Protein AF-A0A8S8YP57-F1 (afdb_monomer_lite)

pLDDT: mean 86.63, std 10.1, range [44.88, 94.25]

Foldseek 3Di:
DVLVVQLVVCVVVVHAFEAEDEDQVLVVVCVVVVVSPPDPVSVVSLLVVLVSLQSGQAYEYQAPVVVVSSVVSPRDPVRHPYHVPPPD

Radius of gyration: 13.56 Å; chains: 1; bounding box: 36×19×35 Å

Sequence (88 aa):
MNGHAANLVAQELGIPSVYEVRGLWEITRASRQPNWYGSEQYKFVENMEAKAAKDATAVICITQALADEMIRRGVDQKRLPLCITAFT

Structure (mmCIF, N/CA/C/O backbone):
data_AF-A0A8S8YP57-F1
#
_entry.id   AF-A0A8S8YP57-F1
#
loop_
_atom_site.group_PDB
_atom_site.id
_atom_site.type_symbol
_atom_site.label_atom_id
_atom_site.label_alt_id
_atom_site.label_comp_id
_atom_site.label_asym_id
_atom_site.label_entity_id
_atom_site.label_seq_id
_atom_site.pdbx_PDB_ins_code
_atom_site.Cartn_x
_atom_site.Cartn_y
_atom_site.Cartn_z
_atom_site.occupancy
_atom_site.B_iso_or_equiv
_atom_site.auth_seq_id
_atom_site.auth_comp_id
_atom_site.auth_asym_id
_atom_site.auth_atom_id
_atom_site.pdbx_PDB_model_num
ATOM 1 N N . MET A 1 1 ? -7.435 -8.385 -7.601 1.00 65.88 1 MET A N 1
ATOM 2 C CA . MET A 1 1 ? -6.394 -8.530 -6.559 1.00 65.88 1 MET A CA 1
ATOM 3 C C . MET A 1 1 ? -7.073 -8.763 -5.218 1.00 65.88 1 MET A C 1
ATOM 5 O O . MET A 1 1 ? -8.073 -8.102 -4.965 1.00 65.88 1 MET A O 1
ATOM 9 N N . ASN A 1 2 ? -6.579 -9.691 -4.393 1.00 78.38 2 ASN A N 1
ATOM 10 C CA . ASN A 1 2 ? -7.307 -10.196 -3.214 1.00 78.38 2 ASN A CA 1
ATOM 11 C C . ASN A 1 2 ? -7.589 -9.126 -2.141 1.00 78.38 2 ASN A C 1
ATOM 13 O O . ASN A 1 2 ? -8.624 -9.192 -1.485 1.00 78.38 2 ASN A O 1
ATOM 17 N N . GLY A 1 3 ? -6.726 -8.110 -2.012 1.00 78.62 3 GLY A N 1
ATOM 18 C CA . GLY A 1 3 ? -6.904 -7.021 -1.041 1.00 78.62 3 GLY A CA 1
ATOM 19 C C . GLY A 1 3 ? -8.204 -6.229 -1.205 1.00 78.62 3 GLY A C 1
ATOM 20 O O . GLY A 1 3 ? -8.820 -5.853 -0.215 1.00 78.62 3 GLY A O 1
ATOM 21 N N . HIS A 1 4 ? -8.678 -6.049 -2.443 1.00 82.75 4 HIS A N 1
ATOM 22 C CA . HIS A 1 4 ? -9.937 -5.339 -2.715 1.00 82.75 4 HIS A CA 1
ATOM 23 C C . HIS A 1 4 ? -11.152 -6.055 -2.143 1.00 82.75 4 HIS A C 1
ATOM 25 O O . HIS A 1 4 ? -12.019 -5.418 -1.557 1.00 82.75 4 HIS A O 1
ATOM 31 N N . ALA A 1 5 ? -11.205 -7.379 -2.297 1.00 87.25 5 ALA A N 1
ATOM 32 C CA . ALA A 1 5 ? -12.317 -8.173 -1.789 1.00 87.25 5 ALA A CA 1
ATOM 33 C C . ALA A 1 5 ? -12.370 -8.120 -0.255 1.00 87.25 5 ALA A C 1
ATOM 35 O O . ALA A 1 5 ? -13.441 -7.939 0.315 1.00 87.25 5 ALA A O 1
ATOM 36 N N . ALA A 1 6 ? -11.211 -8.205 0.406 1.00 88.56 6 ALA A N 1
ATOM 37 C CA . ALA A 1 6 ? -11.125 -8.100 1.860 1.00 88.56 6 ALA A CA 1
ATOM 38 C C . ALA A 1 6 ? -11.572 -6.720 2.370 1.00 88.56 6 ALA A C 1
ATOM 40 O O . ALA A 1 6 ? -12.336 -6.649 3.328 1.00 88.56 6 ALA A O 1
ATOM 41 N N . ASN A 1 7 ? -11.148 -5.634 1.715 1.00 89.94 7 ASN A N 1
ATOM 42 C CA . ASN A 1 7 ? -11.566 -4.281 2.091 1.00 89.94 7 ASN A CA 1
ATOM 43 C C . ASN A 1 7 ? -13.061 -4.051 1.884 1.00 89.94 7 ASN A C 1
ATOM 45 O O . ASN A 1 7 ? -13.695 -3.431 2.731 1.00 89.94 7 ASN A O 1
ATOM 49 N N . LEU A 1 8 ? -13.625 -4.567 0.789 1.00 89.94 8 LEU A N 1
ATOM 50 C CA . LEU A 1 8 ? -15.054 -4.448 0.515 1.00 89.94 8 LEU A CA 1
ATOM 51 C C . LEU A 1 8 ? -15.879 -5.134 1.609 1.00 89.94 8 LEU A C 1
ATOM 53 O O . LEU A 1 8 ? -16.762 -4.515 2.191 1.00 89.94 8 LEU A O 1
ATOM 57 N N . VAL A 1 9 ? -15.538 -6.379 1.948 1.00 92.19 9 VAL A N 1
ATOM 58 C CA . VAL A 1 9 ? -16.225 -7.128 3.012 1.00 92.19 9 VAL A CA 1
ATOM 59 C C . VAL A 1 9 ? -16.045 -6.447 4.369 1.00 92.19 9 VAL A C 1
ATOM 61 O O . VAL A 1 9 ? -16.994 -6.339 5.140 1.00 92.19 9 VAL A O 1
ATOM 64 N N . ALA A 1 10 ? -14.843 -5.953 4.670 1.00 91.81 10 ALA A N 1
ATOM 65 C CA . ALA A 1 10 ? -14.584 -5.235 5.911 1.00 91.81 10 ALA A CA 1
ATOM 66 C C . ALA A 1 10 ? -15.420 -3.949 6.016 1.00 91.81 10 ALA A C 1
ATOM 68 O O . ALA A 1 10 ? -15.984 -3.666 7.072 1.00 91.81 10 ALA A O 1
ATOM 69 N N . GLN A 1 11 ? -15.563 -3.218 4.906 1.00 89.94 11 GLN A N 1
ATOM 70 C CA . GLN A 1 11 ? -16.411 -2.035 4.814 1.00 89.94 11 GLN A CA 1
ATOM 71 C C . GLN A 1 11 ? -17.896 -2.377 5.000 1.00 89.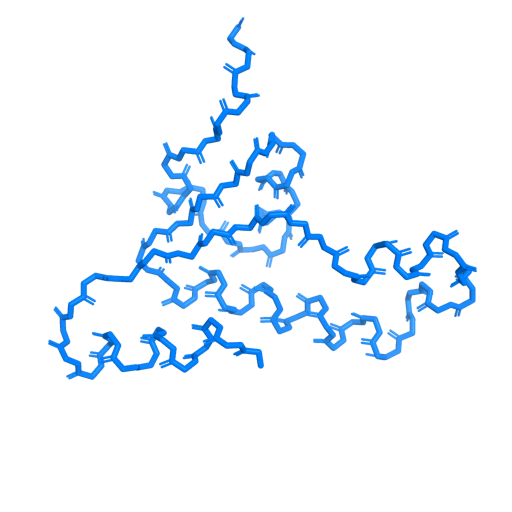94 11 GLN A C 1
ATOM 73 O O . GLN A 1 11 ? -18.576 -1.687 5.755 1.00 89.94 11 GLN A O 1
ATOM 78 N N . GLU A 1 12 ? -18.390 -3.445 4.368 1.00 93.19 12 GLU A N 1
ATOM 79 C CA . GLU A 1 12 ? -19.777 -3.911 4.523 1.00 93.19 12 GLU A CA 1
ATOM 80 C C . GLU A 1 12 ? -20.089 -4.362 5.957 1.00 93.19 12 GLU A C 1
ATOM 82 O O . GLU A 1 12 ? -21.183 -4.117 6.462 1.00 93.19 12 GLU A O 1
ATOM 87 N N . LEU A 1 13 ? -19.121 -4.986 6.632 1.00 94.00 13 LEU A N 1
ATOM 88 C CA . LEU A 1 13 ? -19.262 -5.466 8.009 1.00 94.00 13 LEU A CA 1
ATOM 89 C C . LEU A 1 13 ? -18.899 -4.416 9.071 1.00 94.00 13 LEU A C 1
ATOM 91 O O . LEU A 1 13 ? -19.053 -4.681 10.262 1.00 94.00 13 LEU A O 1
ATOM 95 N N . GLY A 1 14 ? -18.406 -3.239 8.672 1.00 93.06 14 GLY A N 1
ATOM 96 C CA . GLY A 1 14 ? -17.977 -2.182 9.592 1.00 93.06 14 GLY A CA 1
ATOM 97 C C . GLY A 1 14 ? -16.770 -2.552 10.463 1.00 93.06 14 GLY A C 1
ATOM 98 O O . GLY A 1 14 ? -16.609 -1.997 11.550 1.00 93.06 14 GLY A O 1
ATOM 99 N N . ILE A 1 15 ? -15.929 -3.488 10.016 1.00 94.25 15 ILE A N 1
ATOM 100 C CA . ILE A 1 15 ? -14.720 -3.926 10.728 1.00 94.25 15 ILE A CA 1
ATOM 101 C C . ILE A 1 15 ? -13.461 -3.312 10.098 1.00 94.25 15 ILE A C 1
ATOM 103 O O . ILE A 1 15 ? -13.434 -3.066 8.892 1.00 94.25 15 ILE A O 1
ATOM 107 N N . PRO A 1 16 ? -12.395 -3.059 10.877 1.00 92.06 16 PRO A N 1
ATOM 108 C CA . PRO A 1 16 ? -11.156 -2.523 10.327 1.00 92.06 16 PRO A CA 1
ATOM 109 C C . PRO A 1 16 ? -10.442 -3.556 9.443 1.00 92.06 16 PRO A C 1
ATOM 111 O O . PRO A 1 16 ? -10.344 -4.730 9.803 1.00 92.06 16 PRO A O 1
ATOM 114 N N . SER A 1 17 ? -9.882 -3.104 8.318 1.00 93.25 17 SER A N 1
ATOM 115 C CA . SER A 1 17 ? -9.013 -3.912 7.455 1.00 93.25 17 SER A CA 1
ATOM 116 C C . SER A 1 17 ? -7.572 -3.411 7.464 1.00 93.25 17 SER A C 1
ATOM 118 O O . SER A 1 17 ? -7.303 -2.207 7.491 1.00 93.25 17 SER A O 1
ATOM 120 N N . VAL A 1 18 ? -6.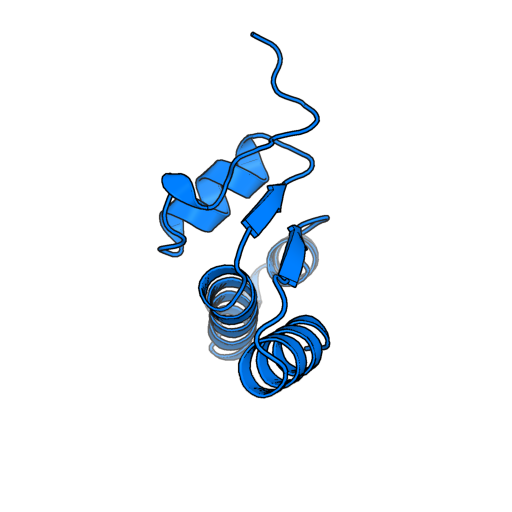629 -4.350 7.409 1.00 91.62 18 VAL A N 1
ATOM 121 C CA . VAL A 1 18 ? -5.198 -4.057 7.299 1.00 91.62 18 VAL A CA 1
ATOM 122 C C . VAL A 1 18 ? -4.674 -4.638 5.994 1.00 91.62 18 VAL A C 1
ATOM 124 O O . VAL A 1 18 ? -4.866 -5.824 5.724 1.00 91.62 18 VAL A O 1
ATOM 127 N N . TYR A 1 19 ? -4.005 -3.812 5.193 1.00 92.06 19 TYR A N 1
ATOM 128 C CA . TYR A 1 19 ? -3.380 -4.222 3.941 1.00 92.06 19 TYR A CA 1
ATOM 129 C C . TYR A 1 19 ? -1.856 -4.227 4.073 1.00 92.06 19 TYR A C 1
ATOM 131 O O . TYR A 1 19 ? -1.247 -3.200 4.359 1.00 92.06 19 TYR A O 1
ATOM 139 N N . GLU A 1 20 ? -1.225 -5.382 3.875 1.00 91.25 20 GLU A N 1
ATOM 140 C CA . GLU A 1 20 ? 0.230 -5.529 3.966 1.00 91.25 20 GLU A CA 1
ATOM 141 C C . GLU A 1 20 ? 0.868 -5.535 2.569 1.00 91.25 20 GLU A C 1
ATOM 143 O O . GLU A 1 20 ? 0.616 -6.430 1.760 1.00 91.25 20 GLU A O 1
ATOM 148 N N . VAL A 1 21 ? 1.745 -4.567 2.302 1.00 90.81 21 VAL A N 1
ATOM 149 C CA . VAL A 1 21 ? 2.529 -4.479 1.067 1.00 90.81 21 VAL A CA 1
ATOM 150 C C . VAL A 1 21 ? 3.868 -5.182 1.278 1.00 90.81 21 VAL A C 1
ATOM 152 O O . VAL A 1 21 ? 4.771 -4.660 1.937 1.00 90.81 21 VAL A O 1
ATOM 155 N N . ARG A 1 22 ? 4.002 -6.378 0.694 1.00 90.00 22 ARG A N 1
ATOM 156 C CA . ARG A 1 22 ? 5.227 -7.203 0.752 1.00 90.00 22 ARG A CA 1
ATOM 157 C C . ARG A 1 22 ? 6.159 -7.022 -0.443 1.00 90.00 22 ARG A C 1
ATOM 159 O O . ARG A 1 22 ? 7.303 -7.460 -0.409 1.00 90.00 22 ARG A O 1
ATOM 166 N N . GLY A 1 23 ? 5.668 -6.423 -1.518 1.00 88.81 23 GLY A N 1
ATOM 167 C CA . GLY A 1 23 ? 6.408 -6.255 -2.758 1.00 88.81 23 GLY A CA 1
ATOM 168 C C . GLY A 1 23 ? 5.488 -5.801 -3.879 1.00 88.81 23 GLY A C 1
ATOM 169 O O . GLY A 1 23 ? 4.270 -5.895 -3.769 1.00 88.81 23 GLY A O 1
ATOM 170 N N . LEU A 1 24 ? 6.091 -5.305 -4.953 1.00 88.94 24 LEU A N 1
ATOM 171 C CA . LEU A 1 24 ? 5.385 -4.716 -6.086 1.00 88.94 24 LEU A CA 1
ATOM 172 C C . LEU A 1 24 ? 5.703 -5.543 -7.323 1.00 88.94 24 LEU A C 1
ATOM 174 O O . LEU A 1 24 ? 6.802 -5.467 -7.883 1.00 88.94 24 LEU A O 1
ATOM 178 N N . TRP A 1 25 ? 4.757 -6.397 -7.705 1.00 88.81 25 TRP A N 1
ATOM 179 C CA . TRP A 1 25 ? 4.958 -7.378 -8.769 1.00 88.81 25 TRP A CA 1
ATOM 180 C C . TRP A 1 25 ? 5.282 -6.711 -10.106 1.00 88.81 25 TRP A C 1
ATOM 182 O O . TRP A 1 25 ? 6.117 -7.197 -10.870 1.00 88.81 25 TRP A O 1
ATOM 192 N N . GLU A 1 26 ? 4.664 -5.564 -10.368 1.00 86.75 26 GLU A N 1
ATOM 193 C CA . GLU A 1 26 ? 4.902 -4.755 -11.549 1.00 86.75 26 GLU A CA 1
ATOM 194 C C . GLU A 1 26 ? 6.363 -4.282 -11.639 1.00 86.75 26 GLU A C 1
ATOM 196 O O . GLU A 1 26 ? 6.973 -4.337 -12.708 1.00 86.75 26 GLU A O 1
ATOM 201 N N . ILE A 1 27 ? 6.985 -3.931 -10.514 1.00 85.62 27 ILE A N 1
ATOM 202 C CA . ILE A 1 27 ? 8.395 -3.526 -10.485 1.00 85.62 27 ILE A CA 1
ATOM 203 C C . ILE A 1 27 ? 9.296 -4.739 -10.737 1.00 85.62 27 ILE A C 1
ATOM 205 O O . ILE A 1 27 ? 10.219 -4.678 -11.554 1.00 85.62 27 ILE A O 1
ATOM 209 N N . THR A 1 28 ? 9.003 -5.879 -10.103 1.00 88.19 28 THR A N 1
ATOM 210 C CA . THR A 1 28 ? 9.759 -7.122 -10.322 1.00 88.19 28 THR A CA 1
ATOM 211 C C . THR A 1 28 ? 9.690 -7.580 -11.779 1.00 88.19 28 THR A C 1
ATOM 213 O O . THR A 1 28 ? 10.694 -8.012 -12.350 1.00 88.19 28 THR A O 1
ATOM 216 N N . ARG A 1 29 ? 8.520 -7.469 -12.413 1.00 87.69 29 ARG A N 1
ATOM 217 C CA . ARG A 1 29 ? 8.350 -7.809 -13.826 1.00 87.69 29 ARG A CA 1
ATOM 218 C C . ARG A 1 29 ? 9.088 -6.831 -14.734 1.00 87.69 29 ARG A C 1
ATOM 220 O O . ARG A 1 29 ? 9.795 -7.286 -15.630 1.00 87.69 29 ARG A O 1
ATOM 227 N N . ALA A 1 30 ? 8.965 -5.526 -14.492 1.00 88.12 30 ALA A N 1
ATOM 228 C CA . ALA A 1 30 ? 9.664 -4.497 -15.260 1.00 88.12 30 ALA A CA 1
ATOM 229 C C . ALA A 1 30 ? 11.191 -4.678 -15.214 1.00 88.12 30 ALA A C 1
ATOM 231 O O . ALA A 1 30 ? 11.855 -4.526 -16.235 1.00 88.12 30 ALA A O 1
ATOM 232 N N . SER A 1 31 ? 11.745 -5.106 -14.074 1.00 87.94 31 SER A N 1
ATOM 233 C CA . SER A 1 31 ? 13.176 -5.418 -13.942 1.00 87.94 31 SER A CA 1
ATOM 234 C C . SER A 1 31 ? 13.643 -6.542 -14.881 1.00 87.94 31 SER A C 1
ATOM 236 O O . SER A 1 31 ? 14.777 -6.516 -15.354 1.00 87.94 31 SER A O 1
ATOM 238 N N . ARG A 1 32 ? 12.775 -7.514 -15.193 1.00 89.50 32 ARG A N 1
ATOM 239 C CA . ARG A 1 32 ? 13.082 -8.642 -16.096 1.00 89.50 32 ARG A CA 1
ATOM 240 C C . ARG A 1 32 ? 12.666 -8.380 -17.543 1.00 89.50 32 ARG A C 1
ATOM 242 O O . ARG A 1 32 ? 13.139 -9.060 -18.448 1.00 89.50 32 ARG A O 1
ATOM 249 N N . GLN A 1 33 ? 11.747 -7.443 -17.754 1.00 90.38 33 GLN A N 1
ATOM 250 C CA . GLN A 1 33 ? 11.176 -7.072 -19.047 1.00 90.38 33 GLN A CA 1
ATOM 251 C C . GLN A 1 33 ? 11.072 -5.539 -19.119 1.00 90.38 33 GLN A C 1
ATOM 253 O O . GLN A 1 33 ? 9.988 -4.998 -18.897 1.00 90.38 33 GLN A O 1
ATOM 258 N N . PRO A 1 34 ? 12.169 -4.825 -19.434 1.00 85.88 34 PRO A N 1
ATOM 259 C CA . PRO A 1 34 ? 12.204 -3.358 -19.388 1.00 85.88 34 PRO A CA 1
ATOM 260 C C . PRO A 1 34 ? 11.123 -2.694 -20.247 1.00 85.88 34 PRO A C 1
ATOM 262 O O . PRO A 1 34 ? 10.515 -1.711 -19.840 1.00 85.88 34 PRO A O 1
ATOM 265 N N . ASN A 1 35 ? 10.806 -3.299 -21.393 1.00 87.62 35 ASN A N 1
ATOM 266 C CA . ASN A 1 35 ? 9.787 -2.850 -22.347 1.00 87.62 35 ASN A CA 1
ATOM 267 C C . ASN A 1 35 ? 8.372 -2.810 -21.742 1.00 87.62 35 ASN A C 1
ATOM 269 O O . ASN A 1 35 ? 7.461 -2.224 -22.319 1.00 87.62 35 ASN A O 1
ATOM 273 N N . TRP A 1 36 ? 8.166 -3.499 -20.618 1.00 85.94 36 TRP A N 1
ATOM 274 C CA . TRP A 1 36 ? 6.889 -3.547 -19.922 1.00 85.94 36 TRP A CA 1
ATOM 275 C C . TRP A 1 36 ? 6.686 -2.337 -19.002 1.00 85.94 36 TRP A C 1
ATOM 277 O O . TRP A 1 36 ? 5.544 -1.985 -18.701 1.00 85.94 36 TRP A O 1
ATOM 287 N N . TYR A 1 37 ? 7.768 -1.676 -18.579 1.00 88.31 37 TYR A N 1
ATOM 288 C CA . TYR A 1 37 ? 7.694 -0.463 -17.773 1.00 88.31 37 TYR A CA 1
ATOM 289 C C . TYR A 1 37 ? 6.938 0.641 -18.523 1.00 88.31 37 TYR A C 1
ATOM 291 O O . TYR A 1 37 ? 7.201 0.911 -19.692 1.00 88.31 37 TYR A O 1
ATOM 299 N N . GLY A 1 38 ? 5.965 1.268 -17.860 1.00 85.88 38 GLY A N 1
ATOM 300 C CA . GLY A 1 38 ? 5.149 2.333 -18.453 1.00 85.88 38 GLY A CA 1
ATOM 30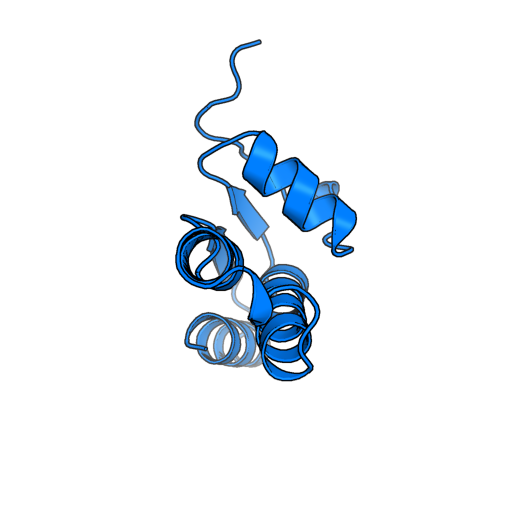1 C C . GLY A 1 38 ? 4.059 1.869 -19.431 1.00 85.88 38 GLY A C 1
ATOM 302 O O . GLY A 1 38 ? 3.277 2.710 -19.884 1.00 85.88 38 GLY A O 1
ATOM 303 N N . SER A 1 39 ? 3.953 0.563 -19.710 1.00 91.62 39 SER A N 1
ATOM 304 C CA . SER A 1 39 ? 2.837 -0.013 -20.473 1.00 91.62 39 SER A CA 1
ATOM 305 C C . SER A 1 39 ? 1.488 0.224 -19.783 1.00 91.62 39 SER A C 1
ATOM 307 O O . SER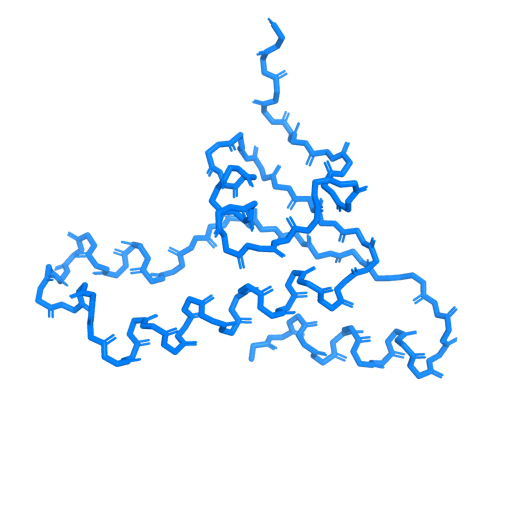 A 1 39 ? 1.413 0.483 -18.578 1.00 91.62 39 SER A O 1
ATOM 309 N N . GLU A 1 40 ? 0.391 0.101 -20.529 1.00 92.00 40 GLU A N 1
ATOM 310 C CA . GLU A 1 40 ? -0.954 0.198 -19.947 1.00 92.00 40 GLU A CA 1
ATOM 311 C C . GLU A 1 40 ? -1.183 -0.867 -18.873 1.00 92.00 40 GLU A C 1
ATOM 313 O O . GLU A 1 40 ? -1.771 -0.585 -17.831 1.00 92.00 40 GLU A O 1
ATOM 318 N N . GLN A 1 41 ? -0.650 -2.073 -19.080 1.00 90.25 41 GLN A N 1
ATOM 319 C CA . GLN A 1 41 ? -0.742 -3.162 -18.114 1.00 90.25 41 GLN A CA 1
ATOM 320 C C . GLN A 1 41 ? 0.060 -2.857 -16.842 1.00 90.25 41 GLN A C 1
ATOM 322 O O . GLN A 1 41 ? -0.408 -3.183 -15.753 1.00 90.25 41 GLN A O 1
ATOM 327 N N . TYR A 1 42 ? 1.227 -2.211 -16.955 1.00 91.06 42 TYR A N 1
ATOM 328 C CA . TYR A 1 42 ? 1.992 -1.738 -15.796 1.00 91.06 42 TYR A CA 1
ATOM 329 C C . TYR A 1 42 ? 1.164 -0.755 -14.968 1.00 91.06 42 TYR A C 1
ATOM 331 O O . TYR A 1 42 ? 0.950 -0.976 -13.777 1.00 91.06 42 TYR A O 1
ATOM 339 N N . LYS A 1 43 ? 0.629 0.284 -15.620 1.00 91.12 43 LYS A N 1
ATOM 340 C CA . LYS A 1 43 ? -0.188 1.314 -14.961 1.00 91.12 43 LYS A CA 1
ATOM 341 C C . LYS A 1 43 ? -1.451 0.724 -14.341 1.00 91.12 43 LYS A C 1
ATOM 343 O O . LYS A 1 43 ? -1.868 1.137 -13.265 1.00 91.12 43 LYS A O 1
ATOM 348 N N . PHE A 1 44 ? -2.065 -0.255 -15.002 1.00 91.69 44 PHE A N 1
ATOM 349 C CA . PHE A 1 44 ? -3.236 -0.948 -14.480 1.00 91.69 44 PHE A CA 1
ATOM 350 C C . PHE A 1 44 ? -2.928 -1.687 -13.173 1.00 91.69 44 PHE A C 1
ATOM 352 O O . PHE A 1 44 ? -3.666 -1.534 -12.200 1.00 91.69 44 PHE A O 1
ATOM 359 N N . VAL A 1 45 ? -1.827 -2.444 -13.121 1.00 91.56 45 VAL A N 1
ATOM 360 C CA . VAL A 1 45 ? -1.410 -3.152 -11.900 1.00 91.56 45 VAL A CA 1
ATOM 361 C C . VAL A 1 45 ? -1.027 -2.164 -10.796 1.00 91.56 45 VAL A C 1
ATOM 363 O O . VAL A 1 45 ? -1.530 -2.296 -9.683 1.00 91.56 45 VAL A O 1
ATOM 366 N N . GLU A 1 46 ? -0.239 -1.133 -11.116 1.00 91.88 46 GLU A N 1
ATOM 367 C CA . GLU A 1 46 ? 0.139 -0.061 -10.180 1.00 91.88 46 GLU A CA 1
ATOM 368 C C . GLU A 1 46 ? -1.099 0.591 -9.539 1.00 91.88 46 GLU A C 1
ATOM 370 O O . GLU A 1 46 ? -1.182 0.728 -8.315 1.00 91.88 46 GLU A O 1
ATOM 375 N N . ASN A 1 47 ? -2.100 0.935 -10.356 1.00 91.75 47 ASN A N 1
ATOM 376 C CA . ASN A 1 47 ? -3.345 1.544 -9.893 1.00 91.75 47 ASN A CA 1
ATOM 377 C C . ASN A 1 47 ? -4.191 0.588 -9.047 1.00 91.75 47 ASN A C 1
ATOM 379 O O . ASN A 1 47 ? -4.797 1.016 -8.062 1.00 91.75 47 ASN A O 1
ATOM 383 N N . MET A 1 48 ? -4.247 -0.698 -9.407 1.00 91.62 48 MET A N 1
ATOM 384 C CA . MET A 1 48 ? -4.953 -1.696 -8.603 1.00 91.62 48 MET A CA 1
ATOM 385 C C . MET A 1 48 ? -4.309 -1.871 -7.228 1.00 91.62 48 MET A C 1
ATOM 387 O O . MET A 1 48 ? -5.040 -1.956 -6.241 1.00 91.62 48 MET A O 1
ATOM 391 N N . GLU A 1 49 ? -2.978 -1.894 -7.151 1.00 91.75 49 GLU A N 1
ATOM 392 C CA . GLU A 1 49 ? -2.244 -1.987 -5.886 1.00 91.75 49 GLU A CA 1
ATOM 393 C C . GLU A 1 49 ? -2.509 -0.759 -5.010 1.00 91.75 49 GLU A C 1
ATOM 395 O O . GLU A 1 49 ? -2.938 -0.870 -3.860 1.00 91.75 49 GLU A O 1
ATOM 400 N N . ALA A 1 50 ? -2.359 0.430 -5.599 1.00 91.75 50 ALA A N 1
ATOM 401 C CA . ALA A 1 50 ? -2.618 1.693 -4.925 1.00 91.75 50 ALA A CA 1
ATOM 402 C C . ALA A 1 50 ? -4.052 1.774 -4.395 1.00 91.75 50 ALA A C 1
ATOM 404 O O . ALA A 1 50 ? -4.276 2.218 -3.271 1.00 91.75 50 ALA A O 1
ATOM 405 N N . LYS A 1 51 ? -5.035 1.334 -5.188 1.00 92.69 51 LYS A N 1
ATOM 406 C CA . LYS A 1 51 ? -6.435 1.352 -4.770 1.00 92.69 51 LYS A CA 1
ATOM 407 C C . LYS A 1 51 ? -6.689 0.396 -3.597 1.00 92.69 51 LYS A C 1
ATOM 409 O O . LYS A 1 51 ? -7.398 0.781 -2.678 1.00 92.69 51 LYS A O 1
ATOM 414 N N . ALA A 1 52 ? -6.079 -0.793 -3.573 1.00 91.62 52 ALA A N 1
ATOM 415 C CA . ALA A 1 52 ? -6.270 -1.725 -2.456 1.00 91.62 52 ALA A CA 1
ATOM 416 C C . ALA A 1 52 ? -5.729 -1.141 -1.148 1.00 91.62 52 ALA A C 1
ATOM 418 O O . ALA A 1 52 ? -6.369 -1.241 -0.108 1.00 91.62 52 ALA A O 1
ATOM 419 N N . ALA A 1 53 ? -4.586 -0.465 -1.199 1.00 92.12 53 ALA A N 1
ATOM 420 C CA . ALA A 1 53 ? -4.046 0.201 -0.023 1.00 92.12 53 ALA A CA 1
ATOM 421 C C . ALA A 1 53 ? -4.868 1.430 0.402 1.00 92.12 53 ALA A C 1
ATOM 423 O O . ALA A 1 53 ? -5.066 1.655 1.592 1.00 92.12 53 ALA A O 1
ATOM 424 N N . LYS A 1 54 ? -5.393 2.211 -0.553 1.00 91.75 54 LYS A N 1
ATOM 425 C CA . LYS A 1 54 ? -6.271 3.361 -0.261 1.00 91.75 54 LYS A CA 1
ATOM 426 C C . LYS A 1 54 ? -7.592 2.953 0.375 1.00 91.75 54 LYS A C 1
ATOM 428 O O . LYS A 1 54 ? -8.125 3.711 1.176 1.00 91.75 54 LYS A O 1
ATOM 433 N N . ASP A 1 55 ? -8.121 1.791 0.021 1.00 91.94 55 ASP A N 1
ATOM 434 C CA . ASP A 1 55 ? -9.405 1.325 0.542 1.00 91.94 55 ASP A CA 1
ATOM 435 C C . ASP A 1 55 ? -9.264 0.650 1.923 1.00 91.94 55 ASP A C 1
ATOM 437 O O . ASP A 1 55 ? -10.266 0.410 2.592 1.00 91.94 55 ASP A O 1
ATOM 441 N N . ALA A 1 56 ? -8.039 0.368 2.379 1.00 91.56 56 ALA A N 1
ATOM 442 C CA . ALA A 1 56 ? -7.792 -0.244 3.681 1.00 91.56 56 ALA A CA 1
ATOM 443 C C . ALA A 1 56 ? -7.866 0.768 4.838 1.00 91.56 56 ALA A C 1
ATOM 445 O O . ALA A 1 56 ? -7.587 1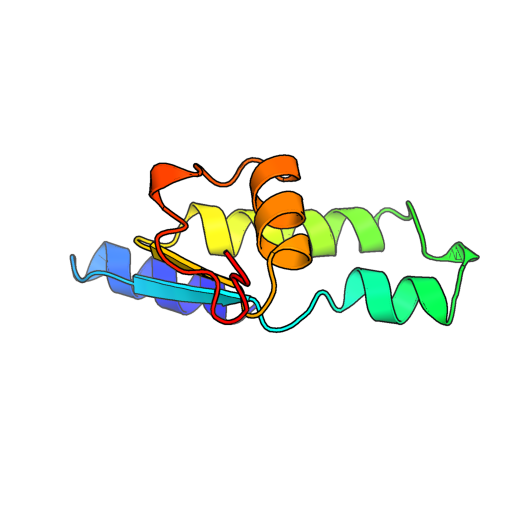.961 4.672 1.00 91.56 56 ALA A O 1
ATOM 446 N N . THR A 1 57 ? -8.204 0.281 6.039 1.00 91.69 57 THR A N 1
ATOM 447 C CA . THR A 1 57 ? -8.177 1.103 7.266 1.00 91.69 57 THR A CA 1
ATOM 448 C C . THR A 1 57 ? -6.744 1.441 7.673 1.00 91.69 57 THR A C 1
ATOM 450 O O . THR A 1 57 ? -6.455 2.583 8.028 1.00 91.69 57 THR A O 1
ATOM 453 N N . ALA A 1 58 ? -5.842 0.464 7.582 1.00 91.50 58 ALA A N 1
ATOM 454 C CA . ALA A 1 58 ? -4.414 0.644 7.802 1.00 91.50 58 ALA A CA 1
ATOM 455 C C . ALA A 1 58 ? -3.599 -0.119 6.755 1.00 91.50 58 ALA A C 1
ATOM 457 O O . ALA A 1 58 ? -4.028 -1.146 6.229 1.00 91.50 58 ALA A O 1
ATOM 458 N N . VAL A 1 59 ? -2.400 0.376 6.479 1.00 92.56 59 VAL A N 1
ATOM 459 C CA . VAL A 1 59 ? -1.451 -0.186 5.526 1.00 92.56 59 VAL A CA 1
ATOM 460 C C . VAL A 1 59 ? -0.131 -0.436 6.240 1.00 92.56 59 VAL A C 1
ATOM 462 O O . VAL A 1 59 ? 0.396 0.441 6.921 1.00 92.56 59 VAL A O 1
ATOM 465 N N . ILE A 1 60 ? 0.409 -1.638 6.083 1.00 92.44 60 ILE A N 1
ATOM 466 C CA . ILE A 1 60 ? 1.713 -2.023 6.623 1.00 92.44 60 ILE A CA 1
ATOM 467 C C . ILE A 1 60 ? 2.657 -2.240 5.450 1.00 92.44 60 ILE A C 1
ATOM 469 O O . ILE A 1 60 ? 2.341 -2.988 4.527 1.00 92.44 60 ILE A O 1
ATOM 473 N N . CYS A 1 61 ? 3.827 -1.615 5.493 1.00 91.75 61 CYS A N 1
ATOM 474 C CA . CYS A 1 61 ? 4.877 -1.826 4.503 1.00 91.75 61 CYS A CA 1
ATOM 475 C C . CYS A 1 61 ? 6.076 -2.500 5.167 1.00 91.75 61 CYS A C 1
ATOM 477 O O . CYS A 1 61 ? 6.495 -2.131 6.264 1.00 91.75 61 CYS A O 1
ATOM 479 N N . ILE A 1 62 ? 6.662 -3.497 4.505 1.00 90.81 62 ILE A N 1
ATOM 480 C CA . ILE A 1 62 ? 7.814 -4.199 5.086 1.00 90.81 62 ILE A CA 1
ATOM 481 C C . ILE A 1 62 ? 9.094 -3.345 5.042 1.00 90.81 62 ILE A C 1
ATOM 483 O O . ILE A 1 62 ? 9.946 -3.484 5.914 1.00 90.81 62 ILE A O 1
ATOM 487 N N . THR A 1 63 ? 9.216 -2.411 4.093 1.00 88.75 63 THR A N 1
ATOM 488 C CA . THR A 1 63 ? 10.351 -1.477 3.970 1.00 88.75 63 THR A CA 1
ATOM 489 C C . THR A 1 63 ? 9.884 -0.027 3.836 1.00 88.75 63 THR A C 1
ATOM 491 O O . THR A 1 63 ? 8.776 0.227 3.360 1.00 88.75 63 THR A O 1
ATOM 494 N N . GLN A 1 64 ? 10.760 0.925 4.186 1.00 87.94 64 GLN A N 1
ATOM 495 C CA . GLN A 1 64 ? 10.506 2.356 3.978 1.00 87.94 64 GLN A CA 1
ATOM 496 C C . GLN A 1 64 ? 10.293 2.688 2.493 1.00 87.94 64 GLN A C 1
ATOM 498 O O . GLN A 1 64 ? 9.365 3.408 2.154 1.00 87.94 64 GLN A O 1
ATOM 503 N N . ALA A 1 65 ? 11.071 2.075 1.594 1.00 89.19 65 ALA A N 1
ATOM 504 C CA . ALA A 1 65 ? 10.925 2.282 0.152 1.00 89.19 65 ALA A CA 1
ATOM 505 C C . ALA A 1 65 ? 9.527 1.900 -0.369 1.00 89.19 65 ALA A C 1
ATOM 507 O O . ALA A 1 65 ? 8.994 2.568 -1.251 1.00 89.19 65 ALA A O 1
ATOM 508 N N . LEU A 1 66 ? 8.915 0.842 0.179 1.00 90.81 66 LEU A N 1
ATOM 509 C CA . LEU A 1 66 ? 7.537 0.489 -0.162 1.00 90.81 66 LEU A CA 1
ATOM 510 C C . LEU A 1 66 ? 6.550 1.518 0.391 1.00 90.81 66 LEU A C 1
ATOM 512 O O . LEU A 1 66 ? 5.628 1.892 -0.323 1.00 90.81 66 LEU A O 1
ATOM 516 N N . ALA A 1 67 ? 6.747 2.008 1.616 1.00 90.50 67 ALA A N 1
ATOM 517 C CA . ALA A 1 67 ? 5.886 3.048 2.174 1.00 90.50 67 ALA A CA 1
ATOM 518 C C . ALA A 1 67 ? 5.952 4.350 1.371 1.00 90.50 67 ALA A C 1
ATOM 520 O O . ALA A 1 67 ? 4.907 4.898 1.024 1.00 90.50 67 ALA A O 1
ATOM 521 N N . ASP A 1 68 ? 7.153 4.797 1.006 1.00 90.94 68 ASP A N 1
ATOM 522 C CA . ASP A 1 68 ? 7.360 5.987 0.178 1.00 90.94 68 ASP A CA 1
ATOM 523 C C . ASP A 1 68 ? 6.673 5.830 -1.185 1.00 90.94 68 ASP A C 1
ATOM 525 O O . ASP A 1 68 ? 6.012 6.746 -1.674 1.00 90.94 68 ASP A O 1
ATOM 529 N N . GLU A 1 69 ? 6.756 4.637 -1.773 1.00 91.75 69 GLU A N 1
ATOM 530 C CA . GLU A 1 69 ? 6.088 4.311 -3.028 1.00 91.75 69 GLU A CA 1
ATOM 531 C C . GLU A 1 69 ? 4.556 4.307 -2.888 1.00 91.75 69 GLU A C 1
ATOM 533 O O . GLU A 1 69 ? 3.853 4.825 -3.758 1.00 91.75 69 GLU A O 1
ATOM 538 N N . MET A 1 70 ? 4.008 3.805 -1.778 1.00 92.38 70 MET A N 1
ATOM 539 C CA . MET A 1 70 ? 2.568 3.880 -1.507 1.00 92.38 70 MET A CA 1
ATOM 540 C C . MET A 1 70 ? 2.093 5.324 -1.302 1.00 92.38 70 MET A C 1
ATOM 542 O O . MET A 1 70 ? 1.034 5.695 -1.819 1.00 92.38 70 MET A O 1
ATOM 546 N N . ILE A 1 71 ? 2.883 6.160 -0.623 1.00 92.06 71 ILE A N 1
ATOM 547 C CA . ILE A 1 71 ? 2.616 7.600 -0.474 1.00 92.06 71 ILE A CA 1
ATOM 548 C C . ILE A 1 71 ? 2.648 8.285 -1.842 1.00 92.06 71 ILE A C 1
ATOM 550 O O . ILE A 1 71 ? 1.717 9.018 -2.180 1.00 92.06 71 ILE A O 1
ATOM 554 N N . ARG A 1 72 ? 3.652 7.991 -2.682 1.00 91.75 72 ARG A N 1
ATOM 555 C CA . ARG A 1 72 ? 3.753 8.505 -4.061 1.00 91.75 72 ARG A CA 1
ATOM 556 C C . ARG A 1 72 ? 2.521 8.146 -4.893 1.00 91.75 72 ARG A C 1
ATOM 558 O O . ARG A 1 72 ? 2.062 8.947 -5.705 1.00 91.75 72 ARG A O 1
ATOM 565 N N . ARG A 1 73 ? 1.951 6.960 -4.668 1.00 91.25 73 ARG A N 1
ATOM 566 C CA . ARG A 1 73 ? 0.715 6.482 -5.311 1.00 91.25 73 ARG A CA 1
ATOM 567 C C . ARG A 1 73 ? -0.566 7.059 -4.693 1.00 91.25 73 ARG A C 1
ATOM 569 O O . ARG A 1 73 ? -1.669 6.785 -5.180 1.00 91.25 73 ARG A O 1
ATOM 576 N N . GLY A 1 74 ? -0.447 7.880 -3.651 1.00 91.06 74 GLY A N 1
ATOM 577 C CA . GLY A 1 74 ? -1.528 8.641 -3.027 1.00 91.06 74 GLY A CA 1
ATOM 578 C C . GLY A 1 74 ? -2.214 7.946 -1.851 1.00 91.06 74 GLY A C 1
ATOM 579 O O . GLY A 1 74 ? -3.376 8.248 -1.582 1.00 91.06 74 GLY A O 1
ATOM 580 N N . VAL A 1 75 ? -1.568 6.976 -1.200 1.00 90.62 75 VAL A N 1
ATOM 581 C CA . VAL A 1 75 ? -2.029 6.461 0.099 1.00 90.62 75 VAL A CA 1
ATOM 582 C C . VAL A 1 75 ? -1.737 7.515 1.170 1.00 90.62 75 VAL A C 1
ATOM 584 O O . VAL A 1 75 ? -0.637 8.058 1.219 1.00 90.62 75 VAL A O 1
ATOM 587 N N . ASP A 1 76 ? -2.722 7.821 2.018 1.00 89.31 76 ASP A N 1
ATOM 588 C CA . ASP A 1 76 ? -2.549 8.775 3.120 1.00 89.31 76 ASP A CA 1
ATOM 589 C C . ASP A 1 76 ? -1.501 8.250 4.113 1.00 89.31 76 ASP A C 1
ATOM 591 O O . ASP A 1 76 ? -1.641 7.149 4.649 1.00 89.31 76 ASP A O 1
ATOM 595 N N . GLN A 1 77 ? -0.478 9.060 4.392 1.00 85.56 77 GLN A N 1
ATOM 596 C CA . GLN A 1 77 ? 0.579 8.750 5.352 1.00 85.56 77 GLN A CA 1
ATOM 597 C C . GLN A 1 77 ? 0.023 8.393 6.738 1.00 85.56 77 GLN A C 1
ATOM 599 O O . GLN A 1 77 ? 0.576 7.535 7.421 1.00 85.56 77 GLN A O 1
ATOM 604 N N . LYS A 1 78 ? -1.109 8.980 7.147 1.00 85.62 78 LYS A N 1
ATOM 605 C CA . LYS A 1 78 ? -1.762 8.658 8.428 1.00 85.62 78 LYS A CA 1
ATOM 606 C C . LYS A 1 78 ? -2.260 7.214 8.501 1.00 85.62 78 LYS A C 1
ATOM 608 O O . LYS A 1 78 ? -2.456 6.695 9.595 1.00 85.62 78 LYS A O 1
ATOM 613 N N . ARG A 1 79 ? -2.468 6.569 7.350 1.00 83.06 79 ARG A N 1
ATOM 614 C CA . ARG A 1 79 ? -2.877 5.164 7.238 1.00 83.06 79 ARG A CA 1
ATOM 615 C C . ARG A 1 79 ? -1.698 4.209 7.112 1.00 83.06 79 ARG A C 1
ATOM 617 O O . ARG A 1 79 ? -1.940 3.013 7.031 1.00 83.06 79 ARG A O 1
ATOM 624 N N . LEU A 1 80 ? -0.458 4.698 7.122 1.00 79.25 80 LEU A N 1
ATOM 625 C CA . LEU A 1 80 ? 0.770 3.897 7.115 1.00 79.25 80 LEU A CA 1
ATOM 626 C C . LEU A 1 80 ? 1.411 3.894 8.515 1.00 79.25 80 LEU A C 1
ATOM 628 O O . LEU A 1 80 ? 2.484 4.469 8.698 1.00 79.25 80 LEU A O 1
ATOM 632 N N . PRO A 1 81 ? 0.773 3.290 9.539 1.00 62.94 81 PRO A N 1
ATOM 633 C CA . PRO A 1 81 ? 1.259 3.376 10.912 1.00 62.94 81 PRO A CA 1
ATOM 634 C C . PRO A 1 81 ? 2.567 2.613 11.146 1.00 62.94 81 PRO A C 1
ATOM 636 O O . PRO A 1 81 ? 3.188 2.814 12.187 1.00 62.94 81 PRO A O 1
ATOM 639 N N . LEU A 1 82 ? 2.974 1.713 10.239 1.00 66.19 82 LEU A N 1
ATOM 640 C CA . LEU A 1 82 ? 4.097 0.820 10.505 1.00 66.19 82 LEU A CA 1
ATOM 641 C C . LEU A 1 82 ? 4.897 0.455 9.249 1.00 66.19 82 LEU A C 1
ATOM 643 O O . LEU A 1 82 ? 4.396 -0.205 8.335 1.00 66.19 82 LEU A O 1
ATOM 647 N N . CYS A 1 83 ? 6.177 0.829 9.273 1.00 65.81 83 CYS A N 1
ATOM 648 C CA . CYS A 1 83 ? 7.227 0.228 8.459 1.00 65.81 83 CYS A CA 1
ATOM 649 C C . CYS A 1 83 ? 8.034 -0.729 9.339 1.00 65.81 83 CYS A C 1
ATOM 651 O O . CYS A 1 83 ? 8.610 -0.297 10.334 1.00 65.81 83 CYS A O 1
ATOM 653 N N . ILE A 1 84 ? 8.092 -2.017 8.988 1.00 65.38 84 ILE A N 1
ATOM 654 C CA . ILE A 1 84 ? 8.797 -3.024 9.813 1.00 65.38 84 ILE A CA 1
ATOM 655 C C . ILE A 1 84 ? 10.311 -2.756 9.839 1.00 65.38 84 ILE A C 1
ATOM 657 O O . ILE A 1 84 ? 10.970 -2.996 10.845 1.00 65.38 84 ILE A O 1
ATOM 661 N N . THR A 1 85 ? 10.850 -2.195 8.754 1.00 58.22 85 THR A N 1
ATOM 662 C CA . THR A 1 85 ? 12.276 -1.854 8.623 1.00 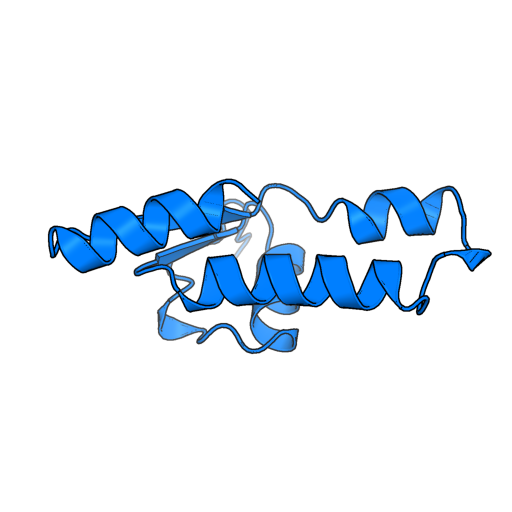58.22 85 THR A CA 1
ATOM 663 C C . THR A 1 85 ? 12.513 -0.345 8.744 1.00 58.22 85 THR A C 1
ATOM 665 O O . THR A 1 85 ? 13.201 0.248 7.914 1.00 58.22 85 THR A O 1
ATOM 668 N N . ALA A 1 86 ? 11.903 0.305 9.737 1.00 53.09 86 ALA A N 1
ATOM 669 C CA . ALA A 1 86 ? 12.279 1.663 10.119 1.00 53.09 86 ALA A CA 1
ATOM 670 C C . ALA A 1 86 ? 13.564 1.593 10.964 1.00 53.09 86 ALA A C 1
ATOM 672 O O . ALA A 1 86 ? 13.506 1.435 12.180 1.00 53.09 86 ALA A O 1
ATOM 673 N N . PHE A 1 87 ? 14.735 1.640 10.322 1.00 49.22 87 PHE A N 1
ATOM 674 C CA . PHE A 1 87 ? 15.958 1.999 11.040 1.00 49.22 87 PHE A CA 1
ATOM 675 C C . PHE A 1 87 ? 15.890 3.506 11.301 1.00 49.22 87 PHE A C 1
ATOM 677 O O . PHE A 1 87 ? 15.981 4.295 10.361 1.00 49.22 87 PHE A O 1
ATOM 684 N N . THR A 1 88 ? 15.622 3.863 12.556 1.00 44.88 88 THR A N 1
ATOM 685 C CA . THR A 1 88 ? 15.669 5.232 13.088 1.00 44.88 88 THR A CA 1
ATOM 686 C C . THR A 1 88 ? 17.088 5.787 13.076 1.00 44.88 88 THR A C 1
ATOM 688 O O . THR A 1 88 ? 18.030 4.989 13.290 1.00 44.88 88 THR A O 1
#

Secondary structure (DSSP, 8-state):
-HHHHHHHHHHHHT---EEEE---HHHHHHHH-GGGTTSHHHHHHHHHHHHHHHHSSEEEEEEHHHHHHHHHTT--GGG--EEEE---